Protein AF-A0A6J6BL69-F1 (afdb_monomer_lite)

Foldseek 3Di:
DDDDDDDPPPPPPPPPPPPDDAAEFAQQADDDFAADQPPPDDADPVLVVVSRVVNRGSLVVVDDRNCPLVNLLSVLVRCCVVDVPPDVVSVVVNVVSCLCSVVDVVSSVVNRYDYDHDDPDDPPPPPPPPPPVVVVVVVVVVVVPD

Organism: NCBI:txid449393

pLDDT: mean 83.39, std 17.96, range [40.72, 98.44]

Structure (mmCIF, N/CA/C/O backbone):
data_AF-A0A6J6BL69-F1
#
_entry.id   AF-A0A6J6BL69-F1
#
loop_
_atom_site.group_PDB
_atom_site.id
_atom_site.type_symbol
_atom_site.label_atom_id
_atom_site.label_alt_id
_atom_site.label_comp_id
_atom_site.label_asym_id
_atom_site.label_entity_id
_atom_site.label_seq_id
_atom_site.pdbx_PDB_ins_code
_atom_site.Cartn_x
_atom_site.Cartn_y
_atom_site.Cartn_z
_atom_site.occupancy
_atom_site.B_iso_or_equiv
_atom_site.auth_seq_id
_atom_site.auth_comp_id
_atom_site.auth_asym_id
_atom_site.auth_atom_id
_atom_site.pdbx_PDB_model_num
ATOM 1 N N . MET A 1 1 ? -35.020 50.662 13.575 1.00 57.09 1 MET A N 1
ATOM 2 C CA . MET A 1 1 ? -35.245 49.202 13.651 1.00 57.09 1 MET A CA 1
ATOM 3 C C . MET A 1 1 ? -34.411 48.660 14.803 1.00 57.09 1 MET A C 1
ATOM 5 O O . MET A 1 1 ? -33.196 48.803 14.720 1.00 57.09 1 MET A O 1
ATOM 9 N N . PRO A 1 2 ? -34.998 48.143 15.896 1.00 61.31 2 PRO A N 1
ATOM 10 C CA . PRO A 1 2 ? -34.205 47.525 16.957 1.00 61.31 2 PRO A CA 1
ATOM 11 C C . PRO A 1 2 ? -33.589 46.216 16.436 1.00 61.31 2 PRO A C 1
ATOM 13 O O . PRO A 1 2 ? -34.244 45.465 15.714 1.00 61.31 2 PRO A O 1
ATOM 16 N N . GLY A 1 3 ? -32.307 45.995 16.736 1.00 63.94 3 GLY A N 1
ATOM 17 C CA . GLY A 1 3 ? -31.550 44.817 16.304 1.00 63.94 3 GLY A CA 1
ATOM 18 C C . GLY A 1 3 ? -31.989 43.522 17.004 1.00 63.94 3 GLY A C 1
ATOM 19 O O . GLY A 1 3 ? -32.802 43.565 17.930 1.00 63.94 3 GLY A O 1
ATOM 20 N N . PRO A 1 4 ? -31.459 42.361 16.573 1.00 73.12 4 PRO A N 1
ATOM 21 C CA . PRO A 1 4 ? -31.846 41.069 17.125 1.00 73.12 4 PRO A CA 1
ATOM 22 C C . PRO A 1 4 ? -31.558 40.995 18.629 1.00 73.12 4 PRO A C 1
ATOM 24 O O . PRO A 1 4 ? -30.521 41.470 19.095 1.00 73.12 4 PRO A O 1
ATOM 27 N N . LEU A 1 5 ? -32.470 40.366 19.373 1.00 66.69 5 LEU A N 1
ATOM 28 C CA . LEU A 1 5 ? -32.343 40.161 20.816 1.00 66.69 5 LEU A CA 1
ATOM 29 C C . LEU A 1 5 ? -31.039 39.410 21.163 1.00 66.69 5 LEU A C 1
ATOM 31 O O . LEU A 1 5 ? -30.677 38.451 20.471 1.00 66.69 5 LEU A O 1
ATOM 35 N N . PRO A 1 6 ? -30.334 39.812 22.236 1.00 67.69 6 PRO A N 1
ATOM 36 C CA . PRO A 1 6 ? -29.118 39.144 22.674 1.00 67.69 6 PRO A CA 1
ATOM 37 C C . PRO A 1 6 ? -29.407 37.689 23.064 1.00 67.69 6 PRO A C 1
ATOM 39 O O . PRO A 1 6 ? -30.391 37.391 23.742 1.00 67.69 6 PRO A O 1
ATOM 42 N N . LYS A 1 7 ? -28.539 36.769 22.623 1.00 59.72 7 LYS A N 1
ATOM 43 C CA . LYS A 1 7 ? -28.646 35.341 22.961 1.00 59.72 7 LYS A CA 1
ATOM 44 C C . LYS A 1 7 ? -28.641 35.149 24.488 1.00 59.72 7 LYS A C 1
ATOM 46 O O . LYS A 1 7 ? -27.842 35.801 25.162 1.00 59.72 7 LYS A O 1
ATOM 51 N N . PRO A 1 8 ? -29.458 34.226 25.030 1.00 69.44 8 PRO A N 1
ATOM 52 C CA . PRO A 1 8 ? -29.463 33.936 26.460 1.00 69.44 8 PRO A CA 1
ATOM 53 C C . PRO A 1 8 ? -28.079 33.452 26.912 1.00 69.44 8 PRO A C 1
ATOM 55 O O . PRO A 1 8 ? -27.431 32.663 26.219 1.00 69.44 8 PRO A O 1
ATOM 58 N N . ALA A 1 9 ? -27.636 33.920 28.083 1.00 59.78 9 ALA A N 1
ATOM 59 C CA . ALA A 1 9 ? -26.275 33.745 28.609 1.00 59.78 9 ALA A CA 1
ATOM 60 C C . ALA A 1 9 ? -25.822 32.274 28.735 1.00 59.78 9 ALA A C 1
ATOM 62 O O . ALA A 1 9 ? -24.629 31.991 28.806 1.00 59.78 9 ALA A O 1
ATOM 63 N N . HIS A 1 10 ? -26.768 31.335 28.717 1.00 56.00 10 HIS A N 1
ATOM 64 C CA . HIS A 1 10 ? -26.543 29.898 28.893 1.00 56.00 10 HIS A CA 1
ATOM 65 C C . HIS A 1 10 ? -26.475 29.130 27.559 1.00 56.00 10 HIS A C 1
ATOM 67 O O . HIS A 1 10 ? -26.155 27.946 27.538 1.00 56.00 10 HIS A O 1
ATOM 73 N N . ALA A 1 11 ? -26.742 29.783 26.421 1.00 56.31 11 ALA A N 1
ATOM 74 C CA . ALA A 1 11 ? -26.815 29.134 25.111 1.00 56.31 11 ALA A CA 1
ATOM 75 C C . ALA A 1 11 ? -25.481 29.159 24.345 1.00 56.31 11 ALA A C 1
ATOM 77 O O . ALA A 1 11 ? -25.429 29.456 23.149 1.00 56.31 11 ALA A O 1
ATOM 78 N N . ARG A 1 12 ? -24.390 28.792 25.025 1.00 54.22 12 ARG A N 1
ATOM 79 C CA . ARG A 1 12 ? -23.199 28.242 24.360 1.00 54.22 12 ARG A CA 1
ATOM 80 C C . ARG A 1 12 ? -23.186 26.725 24.525 1.00 54.22 12 ARG A C 1
ATOM 82 O O . ARG A 1 12 ? -22.214 26.152 25.001 1.00 54.22 12 ARG A O 1
ATOM 89 N N . VAL A 1 13 ? -24.265 26.063 24.107 1.00 59.25 13 VAL A N 1
ATOM 90 C CA . VAL A 1 13 ? -24.171 24.634 23.801 1.00 59.25 13 VAL A CA 1
ATOM 91 C C . VAL A 1 13 ? -23.334 24.549 22.535 1.00 59.25 13 VAL A C 1
ATOM 93 O O . VAL A 1 13 ? -23.745 24.970 21.454 1.00 59.25 13 VAL A O 1
ATOM 96 N N . ARG A 1 14 ? -22.093 24.099 22.692 1.00 61.66 14 ARG A N 1
ATOM 97 C CA . ARG A 1 14 ? -21.252 23.727 21.565 1.00 61.66 14 ARG A CA 1
ATOM 98 C C . ARG A 1 14 ? -21.955 22.526 20.937 1.00 61.66 14 ARG A C 1
ATOM 100 O O . ARG A 1 14 ? -21.915 21.442 21.505 1.00 61.66 14 ARG A O 1
ATOM 107 N N . ASN A 1 15 ? -22.630 22.729 19.808 1.00 62.09 15 ASN A N 1
ATOM 108 C CA . ASN A 1 15 ? -23.091 21.641 18.950 1.00 62.09 15 ASN A CA 1
ATOM 109 C C . ASN A 1 15 ? -21.843 20.963 18.368 1.00 62.09 15 ASN A C 1
ATOM 111 O O . ASN A 1 15 ? -21.496 21.189 17.213 1.00 62.09 15 ASN A O 1
ATOM 115 N N . VAL A 1 16 ? -21.091 20.237 19.197 1.00 64.12 16 VAL A N 1
ATOM 116 C CA . VAL A 1 16 ? -20.019 19.364 18.732 1.00 64.12 16 VAL A CA 1
ATOM 117 C C . VAL A 1 16 ? -20.737 18.176 18.109 1.00 64.12 16 VAL A C 1
ATOM 119 O O . VAL A 1 16 ? -21.462 17.485 18.829 1.00 64.12 16 VAL A O 1
ATOM 122 N N . PRO A 1 17 ? -20.613 17.953 16.791 1.00 62.00 17 PRO A N 1
ATOM 123 C CA . PRO A 1 17 ? -21.131 16.738 16.188 1.00 62.00 17 PRO A CA 1
ATOM 124 C C . PRO A 1 17 ? -20.535 15.533 16.928 1.00 62.00 17 PRO A C 1
ATOM 126 O O . PRO A 1 17 ? -19.361 15.600 17.311 1.00 62.00 17 PRO A O 1
ATOM 129 N N . PRO A 1 18 ? -21.299 14.452 17.155 1.00 67.25 18 PRO A N 1
ATOM 130 C CA . PRO A 1 18 ? -20.751 13.256 17.779 1.00 67.25 18 PRO A CA 1
ATOM 131 C C . PRO A 1 18 ? -19.508 12.806 17.007 1.00 67.25 18 PRO A C 1
ATOM 133 O O . PRO A 1 18 ? -19.487 12.846 15.773 1.00 67.25 18 PRO A O 1
ATOM 136 N N . ALA A 1 19 ? -18.458 12.427 17.739 1.00 75.12 19 ALA A N 1
ATOM 137 C CA . ALA A 1 19 ? -17.231 11.931 17.137 1.00 75.12 19 ALA A CA 1
ATOM 138 C C . ALA A 1 19 ? -17.579 10.734 16.241 1.00 75.12 19 ALA A C 1
ATOM 140 O O . ALA A 1 19 ? -18.109 9.727 16.708 1.00 75.12 19 ALA A O 1
ATOM 141 N N . ILE A 1 20 ? -17.340 10.872 14.939 1.00 75.44 20 ILE A N 1
ATOM 142 C CA . ILE A 1 20 ? -17.541 9.780 13.988 1.00 75.44 20 ILE A CA 1
ATOM 143 C C . ILE A 1 20 ? -16.492 8.710 14.304 1.00 75.44 20 ILE A C 1
ATOM 145 O O . ILE A 1 20 ? -15.304 9.030 14.379 1.00 75.44 20 ILE A O 1
ATOM 149 N N . ALA A 1 21 ? -16.947 7.470 14.485 1.00 82.19 21 ALA A N 1
ATOM 150 C CA . ALA A 1 21 ? -16.113 6.347 14.895 1.00 82.19 21 ALA A CA 1
ATOM 151 C C . ALA A 1 21 ? -14.932 6.105 13.936 1.00 82.19 21 ALA A C 1
ATOM 153 O O . ALA A 1 21 ? -15.064 6.229 12.716 1.00 82.19 21 ALA A O 1
ATOM 154 N N . GLU A 1 22 ? -13.785 5.753 14.514 1.00 91.31 22 GLU A N 1
ATOM 155 C CA . GLU A 1 22 ? -12.590 5.294 13.804 1.00 91.31 22 GLU A CA 1
ATOM 156 C C . GLU A 1 22 ? -12.579 3.768 13.720 1.00 91.31 22 GLU A C 1
ATOM 158 O O . GLU A 1 22 ? -13.055 3.079 14.625 1.00 91.31 22 GLU A O 1
ATOM 163 N N . THR A 1 23 ? -11.984 3.233 12.659 1.00 94.62 23 THR A N 1
ATOM 164 C CA . THR A 1 23 ? -11.680 1.807 12.551 1.00 94.62 23 THR A CA 1
ATOM 165 C C . THR A 1 23 ? -10.308 1.545 13.162 1.00 94.62 23 THR A C 1
ATOM 167 O O . THR A 1 23 ? -9.293 2.027 12.657 1.00 94.62 23 THR A O 1
ATOM 170 N N . ALA A 1 24 ? -10.275 0.785 14.258 1.00 94.12 24 ALA A N 1
ATOM 171 C CA . ALA A 1 24 ? -9.032 0.338 14.875 1.00 94.12 24 ALA A CA 1
ATOM 172 C C . ALA A 1 24 ? -8.483 -0.889 14.133 1.00 94.12 24 ALA A C 1
ATOM 174 O O . ALA A 1 24 ? -9.203 -1.864 13.928 1.00 94.12 24 ALA A O 1
ATOM 175 N N . LEU A 1 25 ? -7.213 -0.830 13.740 1.00 94.81 25 LEU A N 1
ATOM 176 C CA . LEU A 1 25 ? -6.479 -1.918 13.103 1.00 94.81 25 LEU A CA 1
ATOM 177 C C . LEU A 1 25 ? -5.433 -2.475 14.080 1.00 94.81 25 LEU A C 1
ATOM 179 O O . LEU A 1 25 ? -4.729 -1.674 14.698 1.00 94.81 25 LEU A O 1
ATOM 183 N N . PRO A 1 26 ? -5.292 -3.802 14.214 1.00 94.38 26 PRO A N 1
ATOM 184 C CA . PRO A 1 26 ? -4.283 -4.407 15.080 1.00 94.38 26 PRO A CA 1
ATOM 185 C C . PRO A 1 26 ? -2.872 -4.165 14.533 1.00 94.38 26 PRO A C 1
ATOM 187 O O . PRO A 1 26 ? -2.629 -4.308 13.333 1.00 94.38 26 PRO A O 1
ATOM 190 N N . ALA A 1 27 ? -1.931 -3.804 15.404 1.00 94.19 27 ALA A N 1
ATOM 191 C CA . ALA A 1 27 ? -0.549 -3.498 15.025 1.00 94.19 27 ALA A CA 1
ATOM 192 C C . ALA A 1 27 ? 0.213 -4.691 14.427 1.00 94.19 27 ALA A C 1
ATOM 194 O O . ALA A 1 27 ? 1.149 -4.495 13.656 1.00 94.19 27 ALA A O 1
ATOM 195 N N . GLU A 1 28 ? -0.202 -5.914 14.748 1.00 92.75 28 GLU A N 1
ATOM 196 C CA . GLU A 1 28 ? 0.425 -7.160 14.308 1.00 92.75 28 GLU A CA 1
ATOM 197 C C . GLU A 1 28 ? 0.231 -7.423 12.811 1.00 92.75 28 GLU A C 1
ATOM 199 O O . GLU A 1 28 ? 0.927 -8.264 12.243 1.00 92.75 28 GLU A O 1
ATOM 204 N N . GLY A 1 29 ? -0.698 -6.711 12.170 1.00 93.56 29 GLY A N 1
ATOM 205 C CA . GLY A 1 29 ? -0.954 -6.860 10.749 1.00 93.56 29 GLY A CA 1
ATOM 206 C C . GLY A 1 29 ? -1.754 -8.107 10.386 1.00 93.56 29 GLY A C 1
ATOM 207 O O . GLY A 1 29 ? -2.281 -8.828 11.239 1.00 93.56 29 GLY A O 1
ATOM 208 N N . ARG A 1 30 ? -1.874 -8.357 9.081 1.00 94.44 30 ARG A N 1
ATOM 209 C CA . ARG A 1 30 ? -2.503 -9.577 8.570 1.00 94.44 30 ARG A CA 1
ATOM 210 C C . ARG A 1 30 ? -1.532 -10.752 8.686 1.00 94.44 30 ARG A C 1
ATOM 212 O O . ARG A 1 30 ? -0.395 -10.684 8.233 1.00 94.44 30 ARG A O 1
ATOM 219 N N . GLN A 1 31 ? -2.028 -11.850 9.246 1.00 93.56 31 GLN A N 1
ATOM 220 C CA . GLN A 1 31 ? -1.275 -13.092 9.396 1.00 93.56 31 GLN A CA 1
ATOM 221 C C . GLN A 1 31 ? -1.399 -13.987 8.156 1.00 93.56 31 GLN A C 1
ATOM 223 O O . GLN A 1 31 ? -2.436 -14.013 7.490 1.00 93.56 31 GLN A O 1
ATOM 228 N N . GLY A 1 32 ? -0.356 -14.775 7.892 1.00 93.06 32 GLY A N 1
ATOM 229 C CA . GLY A 1 32 ? -0.315 -15.743 6.793 1.00 93.06 32 GLY A CA 1
ATOM 230 C C . GLY A 1 32 ? 0.186 -15.172 5.459 1.00 93.06 32 GLY A C 1
ATOM 231 O O . GLY A 1 32 ? 0.500 -13.985 5.355 1.00 93.06 32 GLY A O 1
ATOM 232 N N . PRO A 1 33 ? 0.308 -16.022 4.423 1.00 96.06 33 PRO A N 1
ATOM 233 C CA . PRO A 1 33 ? 0.858 -15.604 3.140 1.00 96.06 33 PRO A CA 1
ATOM 234 C C . PRO A 1 33 ? -0.050 -14.583 2.426 1.00 96.06 33 PRO A C 1
ATOM 236 O O . PRO A 1 33 ? -1.279 -14.598 2.601 1.00 96.06 33 PRO A O 1
ATOM 239 N N . PRO A 1 34 ? 0.519 -13.684 1.601 1.00 96.88 34 PRO A N 1
ATOM 240 C CA . PRO A 1 34 ? -0.272 -12.856 0.695 1.00 96.88 34 PRO A CA 1
ATOM 241 C C . PRO A 1 34 ? -1.079 -13.734 -0.277 1.00 96.88 34 PRO A C 1
ATOM 243 O O . PRO A 1 34 ? -0.653 -14.854 -0.580 1.00 96.88 34 PRO A O 1
ATOM 246 N N . PRO A 1 35 ? -2.211 -13.244 -0.814 1.00 97.06 35 PRO A N 1
ATOM 247 C CA . PRO A 1 35 ? -2.815 -13.869 -1.982 1.00 97.06 35 PRO A CA 1
ATOM 248 C C . PRO A 1 35 ? -1.794 -13.917 -3.132 1.00 97.06 35 PRO A C 1
ATOM 250 O O . PRO A 1 35 ? -0.900 -13.062 -3.203 1.00 97.06 35 PRO A O 1
ATOM 253 N N . PRO A 1 36 ? -1.889 -14.910 -4.031 1.00 96.50 36 PRO A N 1
ATOM 254 C CA . PRO A 1 36 ? -0.967 -15.012 -5.150 1.00 96.50 36 PRO A CA 1
ATOM 255 C C . PRO A 1 36 ? -1.075 -13.769 -6.038 1.00 96.50 36 PRO A C 1
ATOM 257 O O . PRO A 1 36 ? -2.168 -13.262 -6.289 1.00 96.50 36 PRO A O 1
ATOM 260 N N . LEU A 1 37 ? 0.066 -13.294 -6.542 1.00 97.56 37 LEU A N 1
ATOM 261 C CA . LEU A 1 37 ? 0.064 -12.293 -7.604 1.00 97.56 37 LEU A CA 1
ATOM 262 C C . LEU A 1 37 ? -0.678 -12.846 -8.832 1.00 97.56 37 LEU A C 1
ATOM 264 O O . LEU A 1 37 ? -0.597 -14.049 -9.108 1.00 97.56 37 LEU A O 1
ATOM 268 N N . PRO A 1 38 ? -1.389 -11.996 -9.592 1.00 94.50 38 PRO A N 1
ATOM 269 C CA . PRO A 1 38 ? -2.176 -12.478 -10.710 1.00 94.50 38 PRO A CA 1
ATOM 270 C C . PRO A 1 38 ? -1.254 -13.092 -11.780 1.00 94.50 38 PRO A C 1
ATOM 272 O O . PRO A 1 38 ? -0.219 -12.496 -12.105 1.00 94.50 38 PRO A O 1
ATOM 275 N N . PRO A 1 39 ? -1.608 -14.263 -12.347 1.00 94.81 39 PRO A N 1
ATOM 276 C CA . PRO A 1 39 ? -0.746 -15.035 -13.246 1.00 94.81 39 PRO A CA 1
ATOM 277 C C . PRO A 1 39 ? -0.767 -14.464 -14.673 1.00 94.81 39 PRO A C 1
ATOM 279 O O . PRO A 1 39 ? -1.120 -15.142 -15.633 1.00 94.81 39 PRO A O 1
ATOM 282 N N . LEU A 1 40 ? -0.463 -13.173 -14.806 1.00 94.00 40 LEU A N 1
ATOM 283 C CA . LEU A 1 40 ? -0.504 -12.438 -16.073 1.00 94.00 40 LEU A CA 1
ATOM 284 C C . LEU A 1 40 ? 0.864 -12.372 -16.756 1.00 94.00 40 LEU A C 1
ATOM 286 O O . LEU A 1 40 ? 0.926 -12.202 -17.971 1.00 94.00 40 LEU A O 1
ATOM 290 N N . LYS A 1 41 ? 1.944 -12.445 -15.974 1.00 95.62 41 LYS A N 1
ATOM 291 C CA . LYS A 1 41 ? 3.333 -12.335 -16.424 1.00 95.62 41 LYS A CA 1
ATOM 292 C C . LYS A 1 41 ? 4.295 -12.807 -15.335 1.00 95.62 41 LYS A C 1
ATOM 294 O O . LYS A 1 41 ? 3.883 -12.989 -14.188 1.00 95.62 41 LYS A O 1
ATOM 299 N N . ASP A 1 42 ? 5.572 -12.899 -15.686 1.00 96.94 42 ASP A N 1
ATOM 300 C CA . ASP A 1 42 ? 6.649 -12.992 -14.706 1.00 96.94 42 ASP A CA 1
ATOM 301 C C . ASP A 1 42 ? 6.823 -11.641 -14.006 1.00 96.94 42 ASP A C 1
ATOM 303 O O . ASP A 1 42 ? 6.991 -10.597 -14.644 1.00 96.94 42 ASP A O 1
ATOM 307 N N . TRP A 1 43 ? 6.724 -11.656 -12.681 1.00 98.25 43 TRP A N 1
ATOM 308 C CA . TRP A 1 43 ? 6.805 -10.457 -11.853 1.00 98.25 43 TRP A CA 1
ATOM 309 C C . TRP A 1 43 ? 8.248 -10.133 -11.497 1.00 98.25 43 TRP A C 1
ATOM 311 O O . TRP A 1 43 ? 9.035 -11.025 -11.175 1.00 98.25 43 TRP A O 1
ATOM 321 N N . HIS A 1 44 ? 8.588 -8.844 -11.485 1.00 98.38 44 HIS A N 1
ATOM 322 C CA . HIS A 1 44 ? 9.898 -8.412 -11.025 1.00 98.38 44 HIS A CA 1
ATOM 323 C C . HIS A 1 44 ? 10.084 -8.782 -9.535 1.00 98.38 44 HIS A C 1
ATOM 325 O O . HIS A 1 44 ? 9.155 -8.577 -8.746 1.00 98.38 44 HIS A O 1
ATOM 331 N N . PRO A 1 45 ? 11.266 -9.263 -9.086 1.00 98.31 45 PRO A N 1
ATOM 332 C CA . PRO A 1 45 ? 11.471 -9.701 -7.698 1.00 98.31 45 PRO A CA 1
ATOM 333 C C . PRO A 1 45 ? 11.096 -8.649 -6.645 1.00 98.31 45 PRO A C 1
ATOM 335 O O . PRO A 1 45 ? 10.463 -8.968 -5.642 1.00 98.31 45 PRO A O 1
ATOM 338 N N . ARG A 1 46 ? 11.400 -7.371 -6.916 1.00 98.12 46 ARG A N 1
ATOM 339 C CA . ARG A 1 46 ? 11.013 -6.248 -6.039 1.00 98.12 46 ARG A CA 1
ATOM 340 C C . ARG A 1 46 ? 9.496 -6.074 -5.923 1.00 98.12 46 ARG A C 1
ATOM 342 O O . ARG A 1 46 ? 9.019 -5.643 -4.881 1.00 98.12 46 ARG A O 1
ATOM 349 N N . THR A 1 47 ? 8.737 -6.405 -6.966 1.00 98.38 47 THR A N 1
ATOM 350 C CA . THR A 1 47 ? 7.269 -6.376 -6.923 1.00 98.38 47 THR A CA 1
ATOM 351 C C . THR A 1 47 ? 6.735 -7.488 -6.036 1.00 98.38 47 THR A C 1
ATOM 353 O O . THR A 1 47 ? 5.831 -7.247 -5.244 1.00 98.38 47 THR A O 1
ATOM 356 N N . VAL A 1 48 ? 7.308 -8.691 -6.134 1.00 98.38 48 VAL A N 1
ATOM 357 C CA . VAL A 1 48 ? 6.934 -9.834 -5.287 1.00 98.38 48 VAL A CA 1
ATOM 358 C C . VAL A 1 48 ? 7.198 -9.525 -3.812 1.00 98.38 48 VAL A C 1
ATOM 360 O O . VAL A 1 48 ? 6.330 -9.746 -2.969 1.00 98.38 48 VAL A O 1
ATOM 363 N N . GLU A 1 49 ? 8.364 -8.955 -3.509 1.00 98.44 49 GLU A N 1
ATOM 364 C CA . GLU A 1 49 ? 8.730 -8.526 -2.158 1.00 98.44 49 GLU A CA 1
ATOM 365 C C . GLU A 1 49 ? 7.779 -7.445 -1.627 1.00 98.44 49 GLU A C 1
ATOM 367 O O . GLU A 1 49 ? 7.206 -7.593 -0.547 1.00 98.44 49 GLU A O 1
ATOM 372 N N . ALA A 1 50 ? 7.554 -6.381 -2.403 1.00 98.25 50 ALA A N 1
ATOM 373 C CA . ALA A 1 50 ? 6.689 -5.283 -1.990 1.00 98.25 50 ALA A CA 1
ATOM 374 C C . ALA A 1 50 ? 5.221 -5.723 -1.842 1.00 98.25 50 ALA A C 1
ATOM 376 O O . ALA A 1 50 ? 4.536 -5.287 -0.918 1.00 98.25 50 ALA A O 1
ATOM 377 N N . TRP A 1 51 ? 4.744 -6.634 -2.695 1.00 98.12 51 TRP A N 1
ATOM 378 C CA . TRP A 1 51 ? 3.433 -7.268 -2.552 1.00 98.12 51 TRP A CA 1
ATOM 379 C C . TRP A 1 51 ? 3.311 -7.989 -1.209 1.00 98.12 51 TRP A C 1
ATOM 381 O O . TRP A 1 51 ? 2.376 -7.724 -0.454 1.00 98.12 51 TRP A O 1
ATOM 391 N N . ALA A 1 52 ? 4.274 -8.851 -0.875 1.00 98.06 52 ALA A N 1
ATOM 392 C CA . ALA A 1 52 ? 4.283 -9.559 0.401 1.00 98.06 52 ALA A CA 1
ATOM 393 C C . ALA A 1 52 ? 4.328 -8.594 1.597 1.00 98.06 52 ALA A C 1
ATOM 395 O O . ALA A 1 52 ? 3.578 -8.777 2.555 1.00 98.06 52 ALA A O 1
ATOM 396 N N . ALA A 1 53 ? 5.143 -7.539 1.516 1.00 97.75 53 ALA A N 1
ATOM 397 C CA . ALA A 1 53 ? 5.255 -6.532 2.566 1.00 97.75 53 ALA A CA 1
ATOM 398 C C . ALA A 1 53 ? 3.925 -5.807 2.818 1.00 97.75 53 ALA A C 1
ATOM 400 O O . ALA A 1 53 ? 3.494 -5.693 3.965 1.00 97.75 53 ALA A O 1
ATOM 401 N N . TRP A 1 54 ? 3.229 -5.369 1.765 1.00 97.75 54 TRP A N 1
ATOM 402 C CA . TRP A 1 54 ? 1.943 -4.687 1.917 1.00 97.75 54 TRP A CA 1
ATOM 403 C C . TRP A 1 54 ? 0.865 -5.580 2.513 1.00 97.75 54 TRP A C 1
ATOM 405 O O . TRP A 1 54 ? 0.102 -5.143 3.374 1.00 97.75 54 TRP A O 1
ATOM 415 N N . TRP A 1 55 ? 0.834 -6.844 2.111 1.00 97.88 55 TRP A N 1
ATOM 416 C CA . TRP A 1 55 ? -0.108 -7.825 2.637 1.00 97.88 55 TRP A CA 1
ATOM 417 C C . TRP A 1 55 ? 0.156 -8.249 4.081 1.00 97.88 5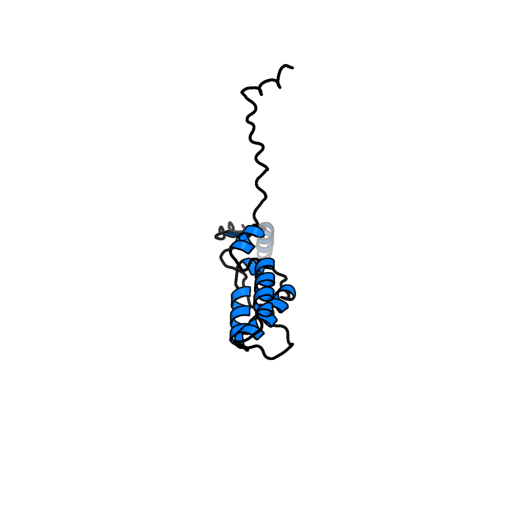5 TRP A C 1
ATOM 419 O O . TRP A 1 55 ? -0.729 -8.862 4.671 1.00 97.88 55 TRP A O 1
ATOM 429 N N . ALA A 1 56 ? 1.318 -7.919 4.649 1.00 97.25 56 ALA A N 1
ATOM 430 C CA . ALA A 1 56 ? 1.614 -8.106 6.067 1.00 97.25 56 ALA A CA 1
ATOM 431 C C . ALA A 1 56 ? 1.149 -6.922 6.934 1.00 97.25 56 ALA A C 1
ATOM 433 O O . ALA A 1 56 ? 1.175 -7.000 8.158 1.00 97.25 56 ALA A O 1
ATOM 434 N N . THR A 1 57 ? 0.721 -5.809 6.331 1.00 96.94 57 THR A N 1
ATOM 435 C CA . THR A 1 57 ? 0.339 -4.608 7.085 1.00 96.94 57 THR A CA 1
ATOM 436 C C . THR A 1 57 ? -1.048 -4.726 7.737 1.00 96.94 57 THR A C 1
ATOM 438 O O . THR A 1 57 ? -1.885 -5.510 7.280 1.00 96.94 57 THR A O 1
ATOM 441 N N . PRO A 1 58 ? -1.346 -3.926 8.781 1.00 96.88 58 PRO A N 1
ATOM 442 C CA . PRO A 1 58 ? -2.684 -3.850 9.383 1.00 96.88 58 PRO A CA 1
ATOM 443 C C . PRO A 1 58 ? -3.799 -3.494 8.398 1.00 96.88 58 PRO A C 1
ATOM 445 O O . PRO A 1 58 ? -4.912 -4.006 8.495 1.00 96.88 58 PRO A O 1
ATOM 448 N N . GLN A 1 59 ? -3.501 -2.641 7.422 1.00 97.00 59 GLN A N 1
ATOM 449 C CA . GLN A 1 59 ? -4.440 -2.174 6.406 1.00 97.00 59 GLN A CA 1
ATOM 450 C C . GLN A 1 59 ? -4.979 -3.330 5.556 1.00 97.00 59 GLN A C 1
ATOM 452 O O . GLN A 1 59 ? -6.151 -3.316 5.178 1.00 97.00 59 GLN A O 1
ATOM 457 N N . ALA A 1 60 ? -4.156 -4.358 5.324 1.00 97.31 60 ALA A N 1
ATOM 458 C CA . ALA A 1 60 ? -4.514 -5.523 4.522 1.00 97.31 60 ALA A CA 1
ATOM 459 C C . ALA A 1 60 ? -5.696 -6.329 5.080 1.00 97.31 60 ALA A C 1
ATOM 461 O O . ALA A 1 60 ? -6.340 -7.063 4.330 1.00 97.31 60 ALA A O 1
ATOM 462 N N . LEU A 1 61 ? -6.033 -6.167 6.365 1.00 95.75 61 LEU A N 1
ATOM 463 C CA . LEU A 1 61 ? -7.220 -6.779 6.974 1.00 95.75 61 LEU A CA 1
ATOM 464 C C . LEU A 1 61 ? -8.536 -6.209 6.432 1.00 95.75 61 LEU A C 1
ATOM 466 O O . LEU A 1 61 ? -9.560 -6.884 6.488 1.00 95.75 61 LEU A O 1
ATOM 470 N N . LEU A 1 62 ? -8.518 -4.981 5.909 1.00 96.12 62 LEU A N 1
ATOM 471 C CA . LEU A 1 62 ? -9.695 -4.328 5.330 1.00 96.12 62 LEU A CA 1
ATOM 472 C C . LEU A 1 62 ? -9.733 -4.398 3.801 1.00 96.12 62 LEU A C 1
ATOM 474 O O . LEU A 1 62 ? -10.689 -3.919 3.190 1.00 96.12 62 LEU A O 1
ATOM 478 N N . TRP A 1 63 ? -8.704 -4.958 3.166 1.00 96.38 63 TRP A N 1
ATOM 479 C CA . TRP A 1 63 ? -8.681 -5.158 1.719 1.00 96.38 63 TRP A CA 1
ATOM 480 C C . TRP A 1 63 ? -9.465 -6.413 1.318 1.00 96.38 63 TRP A C 1
ATOM 482 O O . TRP A 1 63 ? -9.760 -7.284 2.139 1.00 96.38 63 TRP A O 1
ATOM 492 N N . ASP A 1 64 ? -9.786 -6.521 0.029 1.00 94.50 64 ASP A N 1
ATOM 493 C CA . ASP A 1 64 ? -10.336 -7.748 -0.547 1.00 94.50 64 ASP A CA 1
ATOM 494 C C . ASP A 1 64 ? -9.302 -8.874 -0.477 1.00 94.50 64 ASP A C 1
ATOM 496 O O . ASP A 1 64 ? -8.249 -8.773 -1.101 1.00 94.50 64 ASP A O 1
ATOM 500 N N . GLN A 1 65 ? -9.603 -9.951 0.249 1.00 93.69 65 GLN A N 1
ATOM 501 C CA . GLN A 1 65 ? -8.633 -11.008 0.554 1.00 93.69 65 GLN A CA 1
ATOM 502 C C . GLN A 1 65 ? -8.213 -11.837 -0.671 1.00 93.69 65 GLN A C 1
ATOM 504 O O . GLN A 1 65 ? -7.155 -12.464 -0.634 1.00 93.69 65 GLN A O 1
ATOM 509 N N . ASP A 1 66 ? -8.976 -11.786 -1.768 1.00 91.06 66 ASP A N 1
ATOM 510 C CA . ASP A 1 66 ? -8.581 -12.360 -3.063 1.00 91.06 66 ASP A CA 1
ATOM 511 C C . ASP A 1 66 ? -7.499 -11.522 -3.777 1.00 91.06 66 ASP A C 1
ATOM 513 O O . ASP A 1 66 ? -6.963 -11.930 -4.806 1.00 91.06 66 ASP A O 1
ATOM 517 N N . GLY A 1 67 ? -7.206 -10.320 -3.276 1.00 90.50 67 GLY A N 1
ATOM 518 C CA . GLY A 1 67 ? -6.205 -9.396 -3.800 1.00 90.50 67 GLY A CA 1
ATOM 519 C C . GLY A 1 67 ? -6.601 -8.630 -5.060 1.00 90.50 67 GLY A C 1
ATOM 520 O O . GLY A 1 67 ? -5.816 -7.811 -5.549 1.00 90.50 67 GLY A O 1
ATOM 521 N N . LYS A 1 68 ? -7.833 -8.803 -5.555 1.00 92.62 68 LYS A N 1
ATOM 522 C CA . LYS A 1 68 ? -8.278 -8.247 -6.843 1.00 92.62 68 LYS A CA 1
ATOM 523 C C . LYS A 1 68 ? -8.209 -6.725 -6.876 1.00 92.62 68 LYS A C 1
ATOM 525 O O . LYS A 1 68 ? -7.819 -6.152 -7.894 1.00 92.62 68 LYS A O 1
ATOM 530 N N . THR A 1 69 ? -8.543 -6.060 -5.770 1.00 91.31 69 THR A N 1
ATOM 531 C CA . THR A 1 69 ? -8.493 -4.590 -5.685 1.00 91.31 69 THR A CA 1
ATOM 532 C C . THR A 1 69 ? -7.059 -4.048 -5.703 1.00 91.31 69 THR A C 1
ATOM 534 O O . THR A 1 69 ? -6.830 -2.939 -6.189 1.00 91.31 69 THR A O 1
ATOM 537 N N . MET A 1 70 ? -6.090 -4.854 -5.258 1.00 96.75 70 MET A N 1
ATOM 538 C CA . MET A 1 70 ? -4.664 -4.529 -5.201 1.00 96.75 70 MET A CA 1
ATOM 539 C C . MET A 1 70 ? -3.890 -4.931 -6.469 1.00 96.75 70 MET A C 1
ATOM 541 O O . MET A 1 70 ? -2.781 -4.446 -6.684 1.00 96.75 70 MET A O 1
ATOM 545 N N . HIS A 1 71 ? -4.463 -5.731 -7.376 1.00 96.69 71 HIS A N 1
ATOM 546 C CA . HIS A 1 71 ? -3.801 -6.124 -8.633 1.00 96.69 71 HIS A CA 1
ATOM 547 C C . HIS A 1 71 ? -3.311 -4.929 -9.463 1.00 96.69 71 HIS A C 1
ATOM 549 O O . HIS A 1 71 ? -2.238 -4.980 -10.065 1.00 96.69 71 HIS A O 1
ATOM 555 N N . ARG A 1 72 ? -4.076 -3.828 -9.481 1.00 96.88 72 ARG A N 1
ATOM 556 C CA . ARG A 1 72 ? -3.671 -2.607 -10.191 1.00 96.88 72 ARG A CA 1
ATOM 557 C C . ARG A 1 72 ? -2.423 -1.976 -9.575 1.00 96.88 72 ARG A C 1
ATOM 559 O O . ARG A 1 72 ? -1.582 -1.495 -10.325 1.00 96.88 72 ARG A O 1
ATOM 566 N N . TRP A 1 73 ? -2.297 -1.997 -8.247 1.00 98.12 73 TRP A N 1
ATOM 567 C CA . TRP A 1 73 ? -1.088 -1.538 -7.564 1.00 98.12 73 TRP A CA 1
ATOM 568 C C . TRP A 1 73 ? 0.121 -2.365 -8.014 1.00 98.12 73 TRP A C 1
ATOM 570 O O . TRP A 1 73 ? 1.105 -1.784 -8.458 1.00 98.12 73 TRP A O 1
ATOM 580 N N . ALA A 1 74 ? 0.006 -3.700 -8.019 1.00 98.00 74 ALA A N 1
ATOM 581 C CA . ALA A 1 74 ? 1.095 -4.585 -8.438 1.00 98.00 74 ALA A CA 1
ATOM 582 C C . ALA A 1 74 ? 1.545 -4.301 -9.878 1.00 98.00 74 ALA A C 1
ATOM 584 O O . ALA A 1 74 ? 2.735 -4.133 -10.125 1.00 98.00 74 ALA A O 1
ATOM 585 N N . LEU A 1 75 ? 0.602 -4.174 -10.822 1.00 97.75 75 LEU A N 1
ATOM 586 C CA . LEU A 1 75 ? 0.908 -3.851 -12.222 1.00 97.75 75 LEU A CA 1
ATOM 587 C C . LEU A 1 75 ? 1.650 -2.517 -12.370 1.00 97.75 75 LEU A C 1
ATOM 589 O O . LEU A 1 75 ? 2.626 -2.444 -13.112 1.00 97.75 75 LEU A O 1
ATOM 593 N N . LEU A 1 76 ? 1.186 -1.468 -11.685 1.00 97.81 76 LEU A N 1
ATOM 594 C CA . LEU A 1 76 ? 1.783 -0.134 -11.766 1.00 97.81 76 LEU A CA 1
ATOM 595 C C . LEU A 1 76 ? 3.163 -0.096 -11.104 1.00 97.81 76 LEU A C 1
ATOM 597 O O . LEU A 1 76 ? 4.099 0.442 -11.688 1.00 97.81 76 LEU A O 1
ATOM 601 N N . TYR A 1 77 ? 3.301 -0.695 -9.920 1.00 98.00 77 TYR A N 1
ATOM 602 C CA . TYR A 1 77 ? 4.578 -0.788 -9.218 1.00 98.00 77 TYR A CA 1
ATOM 603 C C . TYR A 1 77 ? 5.610 -1.562 -10.042 1.00 98.00 77 TYR A C 1
ATOM 605 O O . TYR A 1 77 ? 6.749 -1.121 -10.165 1.00 98.00 77 TYR A O 1
ATOM 613 N N . ASP A 1 78 ? 5.198 -2.664 -10.676 1.00 98.38 78 ASP A N 1
ATOM 614 C CA . ASP A 1 78 ? 6.081 -3.474 -11.513 1.00 98.38 78 ASP A CA 1
ATOM 615 C C . ASP A 1 78 ? 6.627 -2.707 -12.725 1.00 98.38 78 ASP A C 1
ATOM 617 O O . ASP A 1 78 ? 7.807 -2.821 -13.056 1.00 98.38 78 ASP A O 1
ATOM 621 N N . VAL A 1 79 ? 5.785 -1.873 -13.349 1.00 97.94 79 VAL A N 1
ATOM 622 C CA . VAL A 1 79 ? 6.219 -0.951 -14.409 1.00 97.94 79 VAL A CA 1
ATOM 623 C C . VAL A 1 79 ? 7.279 0.011 -13.878 1.00 97.94 79 VAL A C 1
ATOM 625 O O . VAL A 1 79 ? 8.316 0.154 -14.513 1.00 97.94 79 VAL A O 1
ATOM 628 N N . LEU A 1 80 ? 7.070 0.621 -12.707 1.00 97.31 80 LEU A N 1
ATOM 629 C CA . LEU A 1 80 ? 8.024 1.584 -12.140 1.00 97.31 80 LEU A CA 1
ATOM 630 C C . LEU A 1 80 ? 9.372 0.961 -11.759 1.00 97.31 80 LEU A C 1
ATOM 632 O O . LEU A 1 80 ? 10.401 1.621 -11.871 1.00 97.31 80 LEU A O 1
ATOM 636 N N . VAL A 1 81 ? 9.388 -0.284 -11.274 1.00 97.19 81 VAL A N 1
ATOM 637 C CA . VAL A 1 81 ? 10.656 -0.949 -10.917 1.00 97.19 81 VAL A CA 1
ATOM 638 C C . VAL A 1 81 ? 11.395 -1.506 -12.129 1.00 97.19 81 VAL A C 1
ATOM 640 O O . VAL A 1 81 ? 12.606 -1.697 -12.046 1.00 97.19 81 VAL A O 1
ATOM 643 N N . THR A 1 82 ? 10.684 -1.757 -13.229 1.00 97.38 82 THR A N 1
ATOM 644 C CA . THR A 1 82 ? 11.256 -2.269 -14.482 1.00 97.38 82 THR A CA 1
ATOM 645 C C . THR A 1 82 ? 11.720 -1.137 -15.398 1.00 97.38 82 THR A C 1
ATOM 647 O O . THR A 1 82 ? 12.742 -1.273 -16.066 1.00 97.38 82 THR A O 1
ATOM 650 N N . ASP A 1 83 ? 10.993 -0.020 -15.424 1.00 96.69 83 ASP A N 1
ATOM 651 C CA . ASP A 1 83 ? 11.269 1.129 -16.281 1.00 96.69 83 ASP A CA 1
ATOM 652 C C . ASP A 1 83 ? 11.483 2.411 -15.449 1.00 96.69 83 ASP A C 1
ATOM 654 O O . ASP A 1 83 ? 10.515 3.026 -14.989 1.00 96.69 83 ASP A O 1
ATOM 658 N N . PRO A 1 84 ? 12.738 2.867 -15.273 1.00 87.56 84 PRO A N 1
ATOM 659 C CA . PRO A 1 84 ? 13.042 4.078 -14.515 1.00 87.56 84 PRO A CA 1
ATOM 660 C C . PRO A 1 84 ? 12.592 5.373 -15.210 1.00 87.56 84 PRO A C 1
ATOM 662 O O . PRO A 1 84 ? 12.604 6.426 -14.574 1.00 87.56 84 PRO A O 1
ATOM 665 N N . VAL A 1 85 ? 12.210 5.325 -16.493 1.00 95.25 85 VAL A N 1
ATOM 666 C CA . VAL A 1 85 ? 11.669 6.473 -17.241 1.00 95.25 85 VAL A CA 1
ATOM 667 C C . VAL A 1 85 ? 10.167 6.339 -17.499 1.00 95.25 85 VAL A C 1
ATOM 669 O O . VAL A 1 85 ? 9.624 7.023 -18.372 1.00 95.25 85 VAL A O 1
ATOM 672 N N . ALA A 1 86 ? 9.487 5.490 -16.719 1.00 96.50 86 ALA A N 1
ATOM 673 C CA . ALA A 1 86 ? 8.049 5.295 -16.805 1.00 96.50 86 ALA A CA 1
ATOM 674 C C . ALA A 1 86 ? 7.292 6.641 -16.794 1.00 96.50 86 ALA A C 1
ATOM 676 O O . ALA A 1 86 ? 7.650 7.564 -16.051 1.00 96.50 86 ALA A O 1
ATOM 677 N N . PRO A 1 87 ? 6.208 6.778 -17.582 1.00 97.06 87 PRO A N 1
ATOM 678 C CA . PRO A 1 87 ? 5.476 8.033 -17.672 1.00 97.06 87 PRO A CA 1
ATOM 679 C C . PRO A 1 87 ? 4.987 8.530 -16.298 1.00 97.06 87 PRO A C 1
ATOM 681 O O . PRO A 1 87 ? 4.491 7.727 -15.501 1.00 97.06 87 PRO A O 1
ATOM 684 N N . PRO A 1 88 ? 4.978 9.853 -16.035 1.00 96.62 88 PRO A N 1
ATOM 685 C CA . PRO A 1 88 ? 4.472 10.413 -14.775 1.00 96.62 88 PRO A CA 1
ATOM 686 C C . PRO A 1 88 ? 3.030 9.999 -14.428 1.00 96.62 88 PRO A C 1
ATOM 688 O O . PRO A 1 88 ? 2.637 9.971 -13.262 1.00 96.62 88 PRO A O 1
ATOM 691 N N . SER A 1 89 ? 2.230 9.637 -15.434 1.00 97.25 89 SER A N 1
ATOM 692 C CA . SER A 1 89 ? 0.870 9.125 -15.253 1.00 97.25 89 SER A CA 1
ATOM 693 C C . SER A 1 89 ? 0.814 7.771 -14.533 1.00 97.25 89 SER A C 1
ATOM 695 O O . SER A 1 89 ? -0.206 7.473 -13.912 1.00 97.25 89 SER A O 1
ATOM 697 N N . VAL A 1 90 ? 1.875 6.958 -14.584 1.00 97.88 90 VAL A N 1
ATOM 698 C CA . VAL A 1 90 ? 1.977 5.693 -13.837 1.00 97.88 90 VAL A CA 1
ATOM 699 C C . VAL A 1 90 ? 2.104 5.990 -12.346 1.00 97.88 90 VAL A C 1
ATOM 701 O O . VAL A 1 90 ? 1.332 5.456 -11.552 1.00 97.88 90 VAL A O 1
ATOM 704 N N . HIS A 1 91 ? 2.989 6.921 -11.975 1.00 96.06 91 HIS A N 1
ATOM 705 C CA . HIS A 1 91 ? 3.133 7.389 -10.593 1.00 96.06 91 HIS A CA 1
ATOM 706 C C . HIS A 1 91 ? 1.827 7.977 -10.049 1.00 96.06 91 HIS A C 1
ATOM 708 O O . HIS A 1 91 ? 1.392 7.616 -8.958 1.00 96.06 91 HIS A O 1
ATOM 714 N N . ALA A 1 92 ? 1.162 8.837 -10.827 1.00 97.12 92 ALA A N 1
ATOM 715 C CA . ALA A 1 92 ? -0.106 9.437 -10.417 1.00 97.12 92 ALA A CA 1
ATOM 716 C C . ALA A 1 92 ? -1.196 8.381 -10.161 1.00 97.12 92 ALA A C 1
ATOM 718 O O . ALA A 1 92 ? -1.946 8.484 -9.192 1.00 97.12 92 ALA A O 1
ATOM 719 N N . GLN A 1 93 ? -1.278 7.347 -11.002 1.00 97.69 93 GLN A N 1
ATOM 720 C CA . GLN A 1 93 ? -2.221 6.246 -10.799 1.00 97.69 93 GLN A CA 1
ATOM 721 C C . GLN A 1 93 ? -1.854 5.376 -9.597 1.00 97.69 93 GLN A C 1
ATOM 723 O O . GLN A 1 93 ? -2.757 4.922 -8.898 1.00 97.69 93 GLN A O 1
ATOM 728 N N . LEU A 1 94 ? -0.562 5.145 -9.346 1.00 97.06 94 LEU A N 1
ATOM 729 C CA . LEU A 1 94 ? -0.116 4.367 -8.192 1.00 97.06 94 LEU A CA 1
ATOM 730 C C . LEU A 1 94 ? -0.554 5.048 -6.891 1.00 97.06 94 LEU A C 1
ATOM 732 O O . LEU A 1 94 ? -1.236 4.419 -6.086 1.00 97.06 94 LEU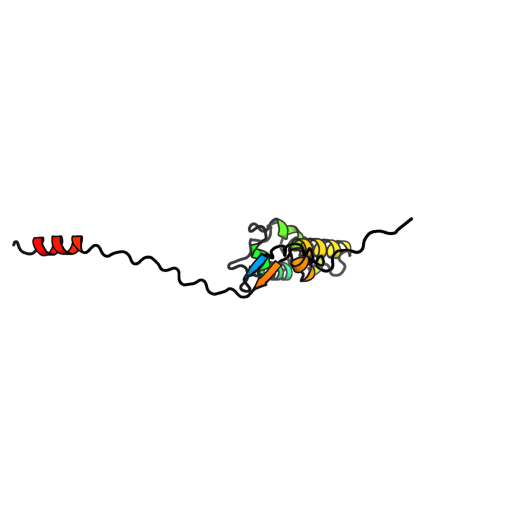 A O 1
ATOM 736 N N . LEU A 1 95 ? -0.295 6.354 -6.763 1.00 96.06 95 LEU A N 1
ATOM 737 C CA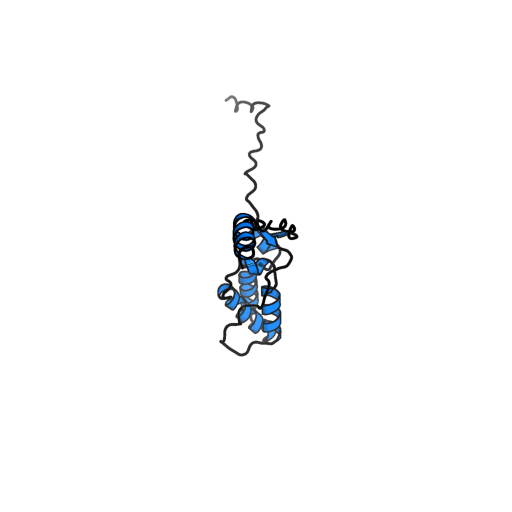 . LEU A 1 95 ? -0.726 7.160 -5.615 1.00 96.06 95 LEU A CA 1
ATOM 738 C C . LEU A 1 95 ? -2.248 7.114 -5.410 1.00 96.06 95 LEU A C 1
ATOM 740 O O . LEU A 1 95 ? -2.723 6.984 -4.287 1.00 96.06 95 LEU A O 1
ATOM 744 N N . GLN A 1 96 ? -3.041 7.150 -6.487 1.00 96.12 96 GLN A N 1
ATOM 745 C CA . GLN A 1 96 ? -4.501 7.019 -6.384 1.00 96.12 96 GLN A CA 1
ATOM 746 C C . GLN A 1 96 ? -4.943 5.659 -5.831 1.00 96.12 96 GLN A C 1
ATOM 748 O O . GLN A 1 96 ? -5.952 5.576 -5.123 1.00 96.12 96 GLN A O 1
ATOM 753 N N . VAL A 1 97 ? -4.239 4.582 -6.189 1.00 97.19 97 VAL A N 1
ATOM 754 C CA . VAL A 1 97 ? -4.525 3.247 -5.654 1.00 97.19 97 VAL A CA 1
ATOM 755 C C . VAL A 1 97 ? -4.108 3.172 -4.188 1.00 97.19 97 VAL A C 1
ATOM 757 O O . VAL A 1 97 ? -4.899 2.692 -3.376 1.00 97.19 97 VAL A O 1
ATOM 760 N N . GLU A 1 98 ? -2.936 3.700 -3.843 1.00 97.00 98 GLU A N 1
ATOM 761 C CA . GLU A 1 98 ? -2.426 3.773 -2.469 1.00 97.00 98 GLU A CA 1
ATOM 762 C C . GLU A 1 98 ? -3.372 4.556 -1.549 1.00 97.00 98 GLU A C 1
ATOM 764 O O . GLU A 1 98 ? -3.725 4.088 -0.462 1.00 97.00 98 GLU A O 1
ATOM 769 N N . ASP A 1 99 ? -3.884 5.693 -2.022 1.00 96.50 99 ASP A N 1
ATOM 770 C CA . ASP A 1 99 ? -4.837 6.517 -1.282 1.00 96.50 99 ASP A CA 1
ATOM 771 C C . ASP A 1 99 ? -6.189 5.830 -1.069 1.00 96.50 99 ASP A C 1
ATOM 773 O O . ASP A 1 99 ? -6.834 6.011 -0.033 1.00 96.50 99 ASP A O 1
ATOM 777 N N . ARG A 1 100 ? -6.642 5.025 -2.036 1.00 96.25 100 ARG A N 1
ATOM 778 C CA . ARG A 1 100 ? -7.885 4.251 -1.899 1.00 96.25 100 ARG A CA 1
ATOM 779 C C . ARG A 1 100 ? -7.747 3.114 -0.880 1.00 96.25 100 ARG A C 1
ATOM 781 O O . ARG A 1 100 ? -8.753 2.725 -0.295 1.00 96.25 100 ARG A O 1
ATOM 788 N N . HIS A 1 101 ? -6.534 2.608 -0.669 1.00 97.25 101 HIS A N 1
ATOM 789 C CA . HIS A 1 101 ? -6.260 1.457 0.193 1.00 97.25 101 HIS A CA 1
ATOM 790 C C . HIS A 1 101 ?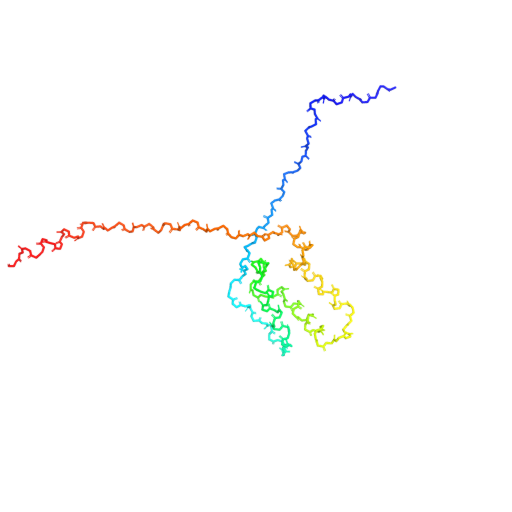 -5.629 1.829 1.540 1.00 97.25 101 HIS A C 1
ATOM 792 O O . HIS A 1 101 ? -5.252 0.938 2.297 1.00 97.25 101 HIS A O 1
ATOM 798 N N . GLY A 1 102 ? -5.521 3.120 1.869 1.00 96.81 102 GLY A N 1
ATOM 799 C CA . GLY A 1 102 ? -4.990 3.549 3.164 1.00 96.81 102 GLY A CA 1
ATOM 800 C C . GLY A 1 102 ? -3.487 3.320 3.321 1.00 96.81 102 GLY A C 1
ATOM 801 O O . GLY A 1 102 ? -3.016 3.167 4.442 1.00 96.81 102 GLY A O 1
ATOM 802 N N . MET A 1 103 ? -2.731 3.269 2.221 1.00 96.50 103 MET A N 1
ATOM 803 C CA . MET A 1 103 ? -1.299 2.938 2.256 1.00 96.50 103 MET A CA 1
ATOM 804 C C . MET A 1 103 ? -0.424 4.124 2.699 1.00 96.50 103 MET A C 1
ATOM 806 O O . MET A 1 103 ? 0.729 3.931 3.076 1.00 96.50 103 MET A O 1
ATOM 810 N N . SER A 1 104 ? -0.973 5.347 2.705 1.00 94.69 104 SER A N 1
ATOM 811 C CA . SER A 1 104 ? -0.324 6.553 3.232 1.00 94.69 104 SER A CA 1
ATOM 812 C C . SER A 1 104 ? -0.972 7.016 4.550 1.00 94.69 104 SER A C 1
ATOM 814 O O . SER A 1 104 ? -2.173 6.808 4.750 1.00 94.69 104 SER A O 1
ATOM 816 N N . PRO A 1 105 ? -0.246 7.715 5.446 1.00 93.56 105 PRO A N 1
ATOM 817 C CA . PRO A 1 105 ? -0.837 8.282 6.664 1.00 93.56 105 PRO A CA 1
ATOM 818 C C . PRO A 1 105 ? -2.017 9.224 6.384 1.00 93.56 105 PRO A C 1
ATOM 820 O O . PRO A 1 105 ? -3.003 9.240 7.119 1.00 93.56 105 PRO A O 1
ATOM 823 N N . GLN A 1 106 ? -1.948 9.982 5.286 1.00 95.56 106 GLN A N 1
ATOM 824 C CA . GLN A 1 106 ? -3.037 10.852 4.847 1.00 95.56 106 GLN A CA 1
ATOM 825 C C . GLN A 1 106 ? -4.271 10.042 4.428 1.00 95.56 106 GLN A C 1
ATOM 827 O O . GLN A 1 106 ? -5.397 10.393 4.793 1.00 95.56 106 GLN A O 1
ATOM 832 N N . ALA A 1 107 ? -4.069 8.950 3.693 1.00 96.88 107 ALA A N 1
ATOM 833 C CA . ALA A 1 107 ? -5.134 8.046 3.289 1.00 96.88 107 ALA A CA 1
ATOM 834 C C . ALA A 1 107 ? -5.777 7.349 4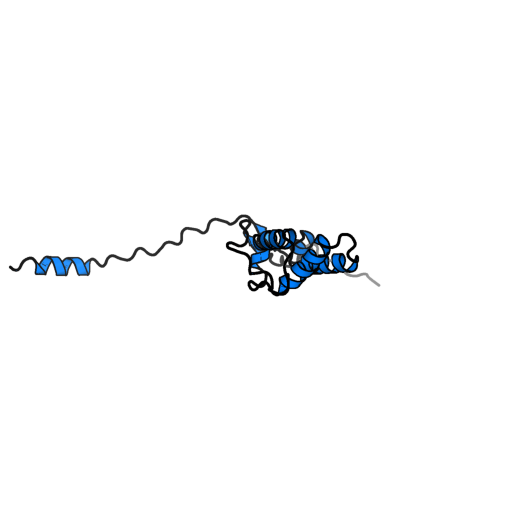.493 1.00 96.88 107 ALA A C 1
ATOM 836 O O . ALA A 1 107 ? -7.001 7.313 4.592 1.00 96.88 107 ALA A O 1
ATOM 837 N N . MET A 1 108 ? -4.972 6.885 5.452 1.00 96.81 108 MET A N 1
ATOM 838 C CA . MET A 1 108 ? -5.471 6.330 6.713 1.00 96.81 108 MET A CA 1
ATOM 839 C C . MET A 1 108 ? -6.328 7.338 7.478 1.00 96.81 108 MET A C 1
ATOM 841 O O . MET A 1 108 ? -7.446 7.011 7.866 1.00 96.81 108 MET A O 1
ATOM 845 N N . ALA A 1 109 ? -5.860 8.581 7.630 1.00 95.06 109 ALA A N 1
ATOM 846 C CA . ALA A 1 109 ? -6.627 9.632 8.295 1.00 95.06 109 ALA A CA 1
ATOM 847 C C . ALA A 1 109 ? -7.960 9.910 7.577 1.00 95.06 109 ALA A C 1
ATOM 849 O O . ALA A 1 109 ? -9.002 10.048 8.219 1.00 95.06 109 ALA A O 1
ATOM 850 N N . LYS A 1 110 ? -7.953 9.930 6.237 1.00 95.38 110 LYS A N 1
ATOM 851 C CA . LYS A 1 110 ? -9.161 10.103 5.415 1.00 95.38 110 LYS A CA 1
ATOM 852 C C . LYS A 1 110 ? -10.148 8.942 5.570 1.00 95.38 110 LYS A C 1
ATOM 854 O O . LYS A 1 110 ? -11.354 9.180 5.619 1.00 95.38 110 LYS A O 1
ATOM 859 N N . LEU A 1 111 ? -9.643 7.713 5.656 1.00 96.25 111 LEU A N 1
ATOM 860 C CA . LEU A 1 111 ? -10.428 6.497 5.887 1.00 96.25 111 LEU A CA 1
ATOM 861 C C . LEU A 1 111 ? -10.799 6.295 7.364 1.00 96.25 111 LEU A C 1
ATOM 863 O O . LEU A 1 111 ? -11.591 5.409 7.671 1.00 96.25 111 LEU A O 1
ATOM 867 N N . ARG A 1 112 ? -10.276 7.142 8.263 1.00 96.00 112 ARG A N 1
ATOM 868 C CA . ARG A 1 112 ? -10.428 7.049 9.725 1.00 96.00 112 ARG A CA 1
ATOM 869 C C . ARG A 1 112 ? -9.905 5.727 10.273 1.00 96.00 112 ARG A C 1
ATOM 871 O O . ARG A 1 112 ? -10.503 5.133 11.167 1.00 96.00 112 ARG A O 1
ATOM 878 N N . TRP A 1 113 ? -8.805 5.255 9.704 1.00 96.25 113 TRP A N 1
ATOM 879 C CA . TRP A 1 113 ? -8.112 4.062 10.157 1.00 96.25 113 TRP A CA 1
ATOM 880 C C . TRP A 1 113 ? -7.012 4.454 11.130 1.00 96.25 113 TRP A C 1
ATOM 882 O O . TRP A 1 113 ? -6.213 5.347 10.847 1.00 96.25 113 TRP A O 1
ATOM 892 N N . ALA A 1 114 ? -6.955 3.761 12.260 1.00 94.75 114 ALA A N 1
ATOM 893 C CA . ALA A 1 114 ? -5.934 3.960 13.274 1.00 94.75 114 ALA A CA 1
ATOM 894 C C . ALA A 1 114 ? -5.343 2.609 13.665 1.00 94.75 114 ALA A C 1
ATOM 896 O O . ALA A 1 114 ? -6.070 1.714 14.089 1.00 94.75 114 ALA A O 1
ATOM 897 N N . VAL A 1 115 ? -4.024 2.466 13.551 1.00 94.31 115 VAL A N 1
ATOM 898 C CA . VAL A 1 115 ? -3.334 1.291 14.088 1.00 94.31 115 VAL A CA 1
ATOM 899 C C . VAL A 1 115 ? -3.262 1.428 15.605 1.00 94.31 115 VAL A C 1
ATOM 901 O O . VAL A 1 115 ? -2.829 2.461 16.119 1.00 94.31 115 VAL A O 1
ATOM 904 N N . ARG A 1 116 ? -3.709 0.401 16.322 1.00 91.69 116 ARG A N 1
ATOM 905 C CA . ARG A 1 116 ? -3.675 0.321 17.782 1.00 91.69 116 ARG A CA 1
ATOM 906 C C . ARG A 1 116 ? -2.991 -0.978 18.189 1.00 91.69 116 ARG A C 1
ATOM 908 O O . ARG A 1 116 ? -3.063 -1.972 17.469 1.00 91.69 116 ARG A O 1
ATOM 915 N N . ALA A 1 117 ? -2.310 -0.958 19.331 1.00 81.62 117 ALA A N 1
ATOM 916 C CA . ALA A 1 117 ? -1.808 -2.189 19.927 1.00 81.62 117 ALA A CA 1
ATOM 917 C C . ALA A 1 117 ? -2.997 -3.112 20.209 1.00 81.62 117 ALA A C 1
ATOM 919 O O . ALA A 1 117 ? -4.026 -2.639 20.704 1.00 81.62 117 ALA A O 1
ATOM 920 N N . SER A 1 118 ? -2.866 -4.395 19.877 1.00 65.25 118 SER A N 1
ATOM 921 C CA . SER A 1 118 ? -3.888 -5.364 20.243 1.00 65.25 118 SER A CA 1
ATOM 922 C C . SER A 1 118 ? -3.948 -5.463 21.762 1.00 65.25 118 SER A C 1
ATOM 924 O O . SER A 1 118 ? -2.952 -5.759 22.424 1.00 65.25 118 SER A O 1
ATOM 926 N N . GLU A 1 119 ? -5.116 -5.172 22.327 1.00 61.31 119 GLU A N 1
ATOM 927 C CA . GLU A 1 119 ? -5.387 -5.486 23.723 1.00 61.31 119 GLU A CA 1
ATOM 928 C C . GLU A 1 119 ? -5.497 -7.015 23.817 1.00 61.31 119 GLU A C 1
ATOM 930 O O . GLU A 1 119 ? -6.165 -7.615 22.968 1.00 61.31 119 GLU A O 1
ATOM 935 N N . PRO A 1 120 ? -4.794 -7.679 24.753 1.00 56.91 120 PRO A N 1
ATOM 936 C CA . PRO A 1 120 ? -4.834 -9.132 24.835 1.00 56.91 120 PRO A CA 1
ATOM 937 C C . PRO A 1 120 ? -6.284 -9.567 25.036 1.00 56.91 120 PRO A C 1
ATOM 939 O O . PRO A 1 120 ? -6.934 -9.107 25.978 1.00 56.91 120 PRO A O 1
ATOM 942 N N . GLU A 1 121 ? -6.795 -10.436 24.156 1.00 58.16 121 GLU A N 1
ATOM 943 C CA . GLU A 1 121 ? -8.112 -11.025 24.382 1.00 58.16 121 GLU A CA 1
ATOM 944 C C . GLU A 1 121 ? -8.115 -11.665 25.777 1.00 58.16 121 GLU A C 1
ATOM 946 O O . GLU A 1 121 ? -7.190 -12.423 26.107 1.00 58.16 121 GLU A O 1
ATOM 951 N N . PRO A 1 122 ? -9.115 -11.358 26.627 1.00 52.38 122 PRO A N 1
ATOM 952 C CA . PRO A 1 122 ? -9.254 -12.061 27.886 1.00 52.38 122 PRO A CA 1
ATOM 953 C C . PRO A 1 122 ? -9.350 -13.559 27.574 1.00 52.38 122 PRO A C 1
ATOM 955 O O . PRO A 1 122 ? -9.991 -13.927 26.585 1.00 52.38 122 PRO A O 1
ATOM 958 N N . PRO A 1 123 ? -8.718 -14.434 28.378 1.00 63.69 123 PRO A N 1
ATOM 959 C CA . PRO A 1 123 ? -8.733 -15.863 28.118 1.00 63.69 123 PRO A CA 1
ATOM 960 C C . PRO A 1 123 ? -10.173 -16.318 27.907 1.00 63.69 123 PRO A C 1
ATOM 962 O O . PRO A 1 123 ? -11.013 -16.131 28.788 1.00 63.69 123 PRO A O 1
ATOM 965 N N . VAL A 1 124 ? -10.463 -16.895 26.740 1.00 67.19 124 VAL A N 1
ATOM 966 C CA . VAL A 1 124 ? -11.749 -17.543 26.497 1.00 67.19 124 VAL A CA 1
ATOM 967 C C . VAL A 1 124 ? -11.847 -18.662 27.527 1.00 67.19 124 VAL A C 1
ATOM 969 O O . VAL A 1 124 ? -11.156 -19.678 27.419 1.00 67.19 124 VAL A O 1
ATOM 972 N N . GLU A 1 125 ? -12.642 -18.454 28.578 1.00 57.59 125 GLU A N 1
ATOM 973 C CA . GLU A 1 125 ? -12.933 -19.486 29.564 1.00 57.59 125 GLU A CA 1
ATOM 974 C C . GLU A 1 125 ? -13.660 -20.615 28.843 1.00 57.59 125 GLU A C 1
ATOM 976 O O . GLU A 1 125 ? -14.875 -20.595 28.651 1.00 57.59 125 GLU A O 1
ATOM 981 N N . VAL A 1 126 ? -12.895 -21.614 28.406 1.00 64.56 126 VAL A N 1
ATOM 982 C CA . VAL A 1 126 ? -13.446 -22.862 27.896 1.00 64.56 126 VAL A CA 1
ATOM 983 C C . VAL A 1 126 ? -14.281 -23.438 29.042 1.00 64.56 126 VAL A C 1
ATOM 985 O O . VAL A 1 126 ? -13.713 -23.719 30.107 1.00 64.56 126 VAL A O 1
ATOM 988 N N . PRO A 1 127 ? -15.613 -23.580 28.900 1.00 62.75 127 PRO A N 1
ATOM 989 C CA . PRO A 1 127 ? -16.436 -24.067 29.991 1.00 62.75 127 PRO A CA 1
ATOM 990 C C . PRO A 1 127 ? -15.929 -25.455 30.373 1.00 62.75 127 PRO A C 1
ATOM 992 O O . PRO A 1 127 ? -15.969 -26.386 29.567 1.00 62.75 127 PRO A O 1
ATOM 995 N N . LYS A 1 128 ? -15.407 -25.587 31.601 1.00 52.22 128 LYS A N 1
ATOM 996 C CA . LYS A 1 128 ? -14.945 -26.871 32.134 1.00 52.22 128 LYS A CA 1
ATOM 997 C C . LYS A 1 128 ? -16.092 -27.864 31.994 1.00 52.22 128 LYS A C 1
ATOM 999 O O . LYS A 1 128 ? -17.135 -27.705 32.633 1.00 52.22 128 LYS A O 1
ATOM 1004 N N . ALA A 1 129 ? -15.896 -28.874 31.147 1.00 59.69 129 ALA A N 1
ATOM 1005 C CA . ALA A 1 129 ? -16.848 -29.954 30.975 1.00 59.69 129 ALA A CA 1
ATOM 1006 C C . ALA A 1 129 ? -17.157 -30.541 32.357 1.00 59.69 129 ALA A C 1
ATOM 1008 O O . ALA A 1 129 ? -16.261 -31.030 33.050 1.00 59.69 129 ALA A O 1
ATOM 1009 N N . LYS A 1 130 ? -18.420 -30.444 32.789 1.00 52.31 130 LYS A N 1
ATOM 1010 C CA . LYS A 1 130 ? -18.874 -31.062 34.034 1.00 52.31 130 LYS A CA 1
ATOM 1011 C C . LYS A 1 130 ? -18.651 -32.562 33.892 1.00 52.31 130 LYS A C 1
ATOM 1013 O O . LYS A 1 130 ? -19.355 -33.224 33.137 1.00 52.31 130 LYS A O 1
ATOM 1018 N N . THR A 1 131 ? -17.655 -33.090 34.596 1.00 53.09 131 THR A N 1
ATOM 1019 C CA . THR A 1 131 ? -17.449 -34.532 34.688 1.00 53.09 131 THR A CA 1
ATOM 1020 C C . THR A 1 131 ? -18.674 -35.108 35.385 1.00 53.09 131 THR A C 1
ATOM 1022 O O . THR A 1 131 ? -18.910 -34.853 36.568 1.00 53.09 131 THR A O 1
ATOM 1025 N N . ASP A 1 132 ? -19.500 -35.815 34.623 1.00 55.19 132 ASP A N 1
ATOM 1026 C CA . ASP A 1 132 ? -20.748 -36.381 35.105 1.00 55.19 132 ASP A CA 1
ATOM 1027 C C . ASP A 1 132 ? -20.435 -37.512 36.097 1.00 55.19 132 ASP A C 1
ATOM 1029 O O . ASP A 1 132 ? -20.158 -38.655 35.724 1.00 55.19 132 ASP A O 1
ATOM 1033 N N . ARG A 1 133 ? -20.428 -37.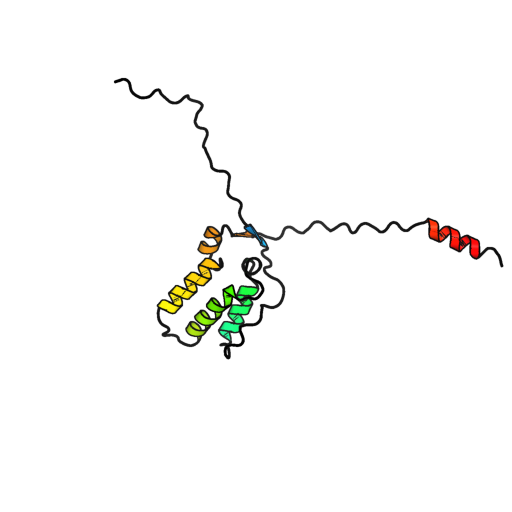172 37.395 1.00 55.88 133 ARG A N 1
ATOM 1034 C CA . ARG A 1 133 ? -20.165 -38.107 38.505 1.00 55.88 133 ARG A CA 1
ATOM 1035 C C . ARG A 1 133 ? -21.105 -39.319 38.486 1.00 55.88 133 ARG A C 1
ATOM 1037 O O . ARG A 1 133 ? -20.784 -40.328 39.104 1.00 55.88 133 ARG A O 1
ATOM 1044 N N . ARG A 1 134 ? -22.232 -39.249 37.766 1.00 54.00 134 ARG A N 1
ATOM 1045 C CA . ARG A 1 134 ? -23.233 -40.320 37.682 1.00 54.00 134 ARG A CA 1
ATOM 1046 C C . ARG A 1 134 ? -22.771 -41.542 36.886 1.00 54.00 134 ARG A C 1
ATOM 1048 O O . ARG A 1 134 ? -23.257 -42.630 37.170 1.00 54.00 134 ARG A O 1
ATOM 1055 N N . LYS A 1 135 ? -21.803 -41.415 35.966 1.00 54.44 135 LYS A N 1
ATOM 1056 C CA . LYS A 1 135 ? -21.260 -42.586 35.244 1.00 54.44 135 LYS A CA 1
ATOM 1057 C C . LYS A 1 135 ? -20.275 -43.413 36.076 1.00 54.44 135 LYS A C 1
ATOM 1059 O O . LYS A 1 135 ? -20.272 -44.629 35.953 1.00 54.44 135 LYS A O 1
ATOM 1064 N N . ARG A 1 136 ? -19.512 -42.791 36.985 1.00 54.56 136 ARG A N 1
ATOM 1065 C CA . ARG A 1 136 ? -18.530 -43.507 37.830 1.00 54.56 136 ARG A CA 1
ATOM 1066 C C . ARG A 1 136 ? -19.151 -44.395 38.910 1.00 54.56 136 ARG A C 1
ATOM 1068 O O . ARG A 1 136 ? -18.493 -45.313 39.376 1.00 54.56 136 ARG A O 1
ATOM 1075 N N . VAL A 1 137 ? -20.389 -44.125 39.323 1.00 55.41 137 VAL A N 1
ATOM 1076 C CA . VAL A 1 137 ? -21.059 -44.922 40.367 1.00 55.41 137 VAL A CA 1
ATOM 1077 C C . VAL A 1 137 ? -21.636 -46.224 39.800 1.00 55.41 137 VAL A C 1
ATOM 1079 O O . VAL A 1 137 ? -21.671 -47.221 40.508 1.00 55.41 137 VAL A O 1
ATOM 1082 N N . LEU A 1 138 ? -22.036 -46.245 38.524 1.00 53.50 138 LEU A N 1
ATOM 1083 C CA . LEU A 1 138 ? -22.583 -47.451 37.889 1.00 53.50 138 LEU A CA 1
ATOM 1084 C C . LEU A 1 138 ? -21.502 -48.490 37.558 1.00 53.50 138 LEU A C 1
ATOM 1086 O O . LEU A 1 138 ? -21.774 -49.679 37.655 1.00 53.50 138 LEU A O 1
ATOM 1090 N N . GLU A 1 139 ? -20.278 -48.056 37.252 1.00 54.09 139 GLU A N 1
ATOM 1091 C CA . GLU A 1 139 ? -19.154 -48.958 36.949 1.00 54.09 139 GLU A CA 1
ATOM 1092 C C . GLU A 1 139 ? -18.582 -49.626 38.217 1.00 54.09 139 GLU A C 1
ATOM 1094 O O . GLU A 1 139 ? -18.196 -50.789 38.198 1.00 54.09 139 GLU A O 1
ATOM 1099 N N . ALA A 1 140 ? -18.620 -48.936 39.363 1.00 52.53 140 ALA A N 1
ATOM 1100 C CA . ALA A 1 140 ? -18.156 -49.492 40.638 1.00 52.53 140 ALA A CA 1
ATOM 1101 C C . ALA A 1 140 ? -19.105 -50.549 41.240 1.00 52.53 140 ALA A C 1
ATOM 1103 O O . ALA A 1 140 ? -18.692 -51.320 42.101 1.00 52.53 140 ALA A O 1
ATOM 1104 N N . VAL A 1 141 ? -20.374 -50.589 40.814 1.00 54.06 141 VAL A N 1
ATOM 1105 C CA . VAL A 1 141 ? -21.353 -51.587 41.286 1.00 54.06 141 VAL A CA 1
ATOM 1106 C C . VAL A 1 141 ? -21.337 -52.851 40.416 1.00 54.06 141 VAL A C 1
ATOM 1108 O O . VAL A 1 141 ? -21.685 -53.919 40.912 1.00 54.06 141 VAL A O 1
ATOM 1111 N N . SER A 1 142 ? -20.876 -52.776 39.162 1.00 53.62 142 SER A N 1
ATOM 1112 C CA . SER A 1 142 ? -20.744 -53.953 38.288 1.00 53.62 142 SER A CA 1
ATOM 1113 C C . SER A 1 142 ? -19.538 -54.846 38.603 1.00 53.62 142 SER A C 1
ATOM 1115 O O . SER A 1 142 ? -19.595 -56.029 38.290 1.00 53.62 142 SER A O 1
ATOM 1117 N N . ASP A 1 143 ? -18.501 -54.331 39.273 1.00 51.31 143 ASP A N 1
ATOM 1118 C CA . ASP A 1 143 ? -17.324 -55.121 39.688 1.00 51.31 143 ASP A CA 1
ATOM 1119 C C . ASP A 1 143 ? -17.475 -55.788 41.073 1.00 51.31 143 ASP A C 1
ATOM 1121 O O . ASP A 1 143 ? -16.603 -56.538 41.503 1.00 51.31 143 ASP A O 1
ATOM 1125 N N . ALA A 1 144 ? -18.585 -55.555 41.783 1.00 51.16 144 ALA A N 1
ATOM 1126 C CA . ALA A 1 144 ? -18.855 -56.144 43.102 1.00 51.16 144 ALA A CA 1
ATOM 1127 C C . ALA A 1 144 ? -19.783 -57.378 43.047 1.00 51.16 144 ALA A C 1
ATOM 1129 O O . ALA A 1 144 ? -20.375 -57.768 44.053 1.00 51.16 144 ALA A O 1
ATOM 1130 N N . SER A 1 145 ? -19.957 -57.989 41.875 1.00 50.03 145 SER A N 1
ATOM 1131 C CA . SER A 1 145 ? -20.711 -59.238 41.707 1.00 50.03 145 SER A CA 1
ATOM 1132 C C . SER A 1 145 ? -19.986 -60.177 40.746 1.00 50.03 145 SER A C 1
ATOM 1134 O O . SER A 1 145 ? -20.397 -60.348 39.601 1.00 50.03 145 SER A O 1
ATOM 1136 N N . ALA A 1 146 ? -18.904 -60.778 41.238 1.00 40.72 146 ALA A N 1
ATOM 1137 C CA . ALA A 1 146 ? -18.300 -61.999 40.714 1.00 40.72 146 ALA A CA 1
ATOM 1138 C C . ALA A 1 146 ? -17.723 -62.810 41.881 1.00 40.72 146 ALA A C 1
ATOM 1140 O O . ALA A 1 146 ? -17.092 -62.185 42.765 1.00 40.72 146 ALA A O 1
#

Secondary structure (DSSP, 8-state):
-PPPPPPPTT------PPPPPPEEEETT---SPPPPPPTTSPPPHHHHHHHHHHHTSGGGGGS-TT-TTTHHHHHHHHHHHH-TT--HHHHHHHHHHHHHTT-SHHHHHHHTEEEEPPPPPPP---------HHHHHHHHHHTT--

Sequence (146 aa):
MPGPLPKPAHARVRNVPPAIAETALPAEGRQGPPPPLPPLKDWHPRTVEAWAAWWATPQALLWDQDGKTMHRWALLYDVLVTDPVAPPSVHAQLLQVEDRHGMSPQAMAKLRWAVRASEPEPPVEVPKAKTDRRKRVLEAVSDASA

InterPro domains:
  IPR057972 Phage terminase small subunit [PF25673] (1-134)

Radius of gyration: 29.45 Å; chains: 1; bounding box: 48×111×61 Å